Protein AF-A0A194S6G6-F1 (afdb_monomer_lite)

Secondary structure (DSSP, 8-state):
----------S------------------------------TTGGGSSSSSSSS---------------PPPHHHHHHHHHHTSTTHHHHHHHHHHHHHHHHTT--SSTT--THHHHHHHHHHHHHHHHHHHHHH--

Sequence (137 aa):
MFSLSSVVESVFGTLAAEETMPQSRAHDEDRSATSTDTIDNPEDAQANAQELQDKQDDADGAEDEDEEEVPDQGDEIREACGNTKVCKEFKHHFEECGERVAAGNTIIDGETCVEELFHYMHCVEDCAAPKIFAALK

Radius of gyration: 30.6 Å; chains: 1; bounding box: 69×91×47 Å

Foldseek 3Di:
DDDDDDPPDDDPDDDDPPPPDDPDDDPPPPPPDPPPPPPPDPPVVPPPPPPPPPPPDDDDDDPPPVPVPPDQPLVVLLVVQCPDPVLVVLVVLLVVQVVCVVVVVDPDPPDDSVVSVCSNVVSSCVRRVVVSVVPDD

pLDDT: mean 72.51, std 24.34, range [33.88, 98.75]

Organism: Rhodotorula graminis (strain WP1) (NCBI:txid578459)

Structure (mmCIF, N/CA/C/O backbone):
data_AF-A0A194S6G6-F1
#
_entry.id   AF-A0A194S6G6-F1
#
loop_
_atom_site.group_PDB
_atom_site.id
_atom_site.type_symbol
_atom_site.label_atom_id
_atom_site.label_alt_id
_atom_site.label_comp_id
_atom_site.label_asym_id
_atom_site.label_entity_id
_atom_site.label_seq_id
_atom_site.pdbx_PDB_ins_code
_atom_site.Cartn_x
_atom_site.Cartn_y
_atom_site.Cartn_z
_atom_site.occupancy
_atom_site.B_iso_or_equiv
_atom_site.auth_seq_id
_atom_site.auth_comp_id
_atom_site.auth_asym_id
_atom_site.auth_atom_id
_atom_site.pdbx_PDB_model_num
ATOM 1 N N . MET A 1 1 ? -23.456 57.148 5.234 1.00 47.28 1 MET A N 1
ATOM 2 C CA . MET A 1 1 ? -23.761 55.705 5.133 1.00 47.28 1 MET A CA 1
ATOM 3 C C . MET A 1 1 ? -22.644 55.101 4.304 1.00 47.28 1 MET A C 1
ATOM 5 O O . MET A 1 1 ? -22.476 55.502 3.162 1.00 47.28 1 MET A O 1
ATOM 9 N N . PHE A 1 2 ? -21.764 54.347 4.962 1.00 45.41 2 PHE A N 1
ATOM 10 C CA . PHE A 1 2 ? -20.410 54.047 4.496 1.00 45.41 2 PHE A CA 1
ATOM 11 C C . PHE A 1 2 ? -20.393 52.967 3.408 1.00 45.41 2 PHE A C 1
ATOM 13 O O . PHE A 1 2 ? -21.005 51.915 3.558 1.00 45.41 2 PHE A O 1
ATOM 20 N N . SER A 1 3 ? -19.677 53.281 2.328 1.00 51.97 3 SER A N 1
ATOM 21 C CA . SER A 1 3 ? -19.296 52.386 1.237 1.00 51.97 3 SER A CA 1
ATOM 22 C C . SER A 1 3 ? -18.228 51.411 1.737 1.00 51.97 3 SER A C 1
ATOM 24 O O . SER A 1 3 ? -17.205 51.853 2.255 1.00 51.97 3 SER A O 1
ATOM 26 N N . LEU A 1 4 ? -18.467 50.106 1.599 1.00 50.22 4 LEU A N 1
ATOM 27 C CA . LEU A 1 4 ? -17.508 49.043 1.913 1.00 50.22 4 LEU A CA 1
ATOM 28 C C . LEU A 1 4 ? -17.216 48.228 0.644 1.00 50.22 4 LEU A C 1
ATOM 30 O O . LEU A 1 4 ? -17.516 47.042 0.565 1.00 50.22 4 LEU A O 1
ATOM 34 N N . SER A 1 5 ? -16.633 48.886 -0.357 1.00 53.03 5 SER A N 1
ATOM 35 C CA . SER A 1 5 ? -15.737 48.215 -1.304 1.00 53.03 5 SER A CA 1
ATOM 36 C C . SER A 1 5 ? -14.316 48.383 -0.774 1.00 53.03 5 SER A C 1
ATOM 38 O O . SER A 1 5 ? -13.849 49.516 -0.721 1.00 53.03 5 SER A O 1
ATOM 40 N N . SER A 1 6 ? -13.698 47.282 -0.329 1.00 57.41 6 SER A N 1
ATOM 41 C CA . SER A 1 6 ? -12.243 47.012 -0.292 1.00 57.41 6 SER A CA 1
ATOM 42 C C . SER A 1 6 ? -11.897 46.040 0.837 1.00 57.41 6 SER A C 1
ATOM 44 O O . SER A 1 6 ? -11.565 46.453 1.943 1.00 57.41 6 SER A O 1
ATOM 46 N N . VAL A 1 7 ? -11.934 44.738 0.542 1.00 58.81 7 VAL A N 1
ATOM 47 C CA . VAL A 1 7 ? -11.091 43.729 1.212 1.00 58.81 7 VAL A CA 1
ATOM 48 C C . VAL A 1 7 ? -10.560 42.790 0.123 1.00 58.81 7 VAL A C 1
ATOM 50 O O . VAL A 1 7 ? -10.872 41.609 0.063 1.00 58.81 7 VAL A O 1
ATOM 53 N N . VAL A 1 8 ? -9.818 43.365 -0.818 1.00 56.78 8 VAL A N 1
ATOM 54 C CA . VAL A 1 8 ? -8.984 42.645 -1.789 1.00 56.78 8 VAL A CA 1
ATOM 55 C C . VAL A 1 8 ? -7.653 43.370 -1.851 1.00 56.78 8 VAL A C 1
ATOM 57 O O . VAL A 1 8 ? -7.343 4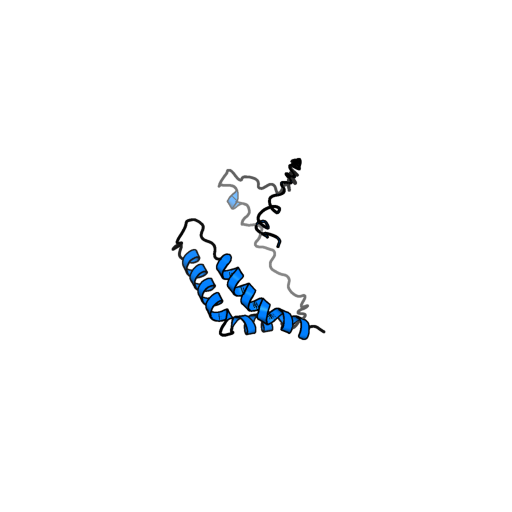3.999 -2.840 1.00 56.78 8 VAL A O 1
ATOM 60 N N . GLU A 1 9 ? -6.895 43.341 -0.757 1.00 54.69 9 GLU A N 1
ATOM 61 C CA . GLU A 1 9 ? -5.440 43.509 -0.803 1.00 54.69 9 GLU A CA 1
ATOM 62 C C . GLU A 1 9 ? -4.856 43.198 0.576 1.00 54.69 9 GLU A C 1
ATOM 64 O O . GLU A 1 9 ? -5.318 43.766 1.561 1.00 54.69 9 GLU A O 1
ATOM 69 N N . SER A 1 10 ? -3.868 42.290 0.625 1.00 55.97 10 SER A N 1
ATOM 70 C CA . SER A 1 10 ? -2.882 42.083 1.715 1.00 55.97 10 SER A CA 1
ATOM 71 C C . SER A 1 10 ? -2.645 40.616 2.131 1.00 55.97 10 SER A C 1
ATOM 73 O O . SER A 1 10 ? -2.613 40.312 3.322 1.00 55.97 10 SER A O 1
ATOM 75 N N . VAL A 1 11 ? -2.397 39.700 1.183 1.00 54.94 11 VAL A N 1
ATOM 76 C CA . VAL A 1 11 ? -1.649 38.451 1.500 1.00 54.94 11 VAL A CA 1
ATOM 77 C C . VAL A 1 11 ? -0.456 38.198 0.561 1.00 54.94 11 VAL A C 1
ATOM 79 O O . VAL A 1 11 ? 0.404 37.383 0.865 1.00 54.94 11 VAL A O 1
ATOM 82 N N . PHE A 1 12 ? -0.285 38.972 -0.516 1.00 54.66 12 PHE A N 1
ATOM 83 C CA . PHE A 1 12 ? 0.931 38.925 -1.345 1.00 54.66 12 PHE A CA 1
ATOM 84 C C . PHE A 1 12 ? 2.030 39.846 -0.795 1.00 54.66 12 PHE A C 1
ATOM 86 O O . PHE A 1 12 ? 2.525 40.742 -1.473 1.00 54.66 12 PHE A O 1
ATOM 93 N N . GLY A 1 13 ? 2.381 39.632 0.475 1.00 42.09 13 GLY A N 1
ATOM 94 C CA . GLY A 1 13 ? 3.568 40.199 1.106 1.00 42.09 13 GLY A CA 1
ATOM 95 C C . GLY A 1 13 ? 4.758 39.270 0.899 1.00 42.09 13 GLY A C 1
ATOM 96 O O . GLY A 1 13 ? 4.903 38.274 1.598 1.00 42.09 13 GLY A O 1
ATOM 97 N N . THR A 1 14 ? 5.591 39.608 -0.080 1.00 49.41 14 THR A N 1
ATOM 98 C CA . THR A 1 14 ? 6.932 39.070 -0.339 1.00 49.41 14 THR A CA 1
ATOM 99 C C . THR A 1 14 ? 7.795 38.983 0.920 1.00 49.41 14 THR A C 1
ATOM 101 O O . THR A 1 14 ? 8.113 40.014 1.513 1.00 49.41 14 THR A O 1
ATOM 104 N N . LEU A 1 15 ? 8.299 37.785 1.226 1.00 45.56 15 LEU A N 1
ATOM 105 C CA . LEU A 1 15 ? 9.608 37.632 1.854 1.00 45.56 15 LEU A CA 1
ATOM 106 C C . LEU A 1 15 ? 10.412 36.601 1.058 1.00 45.56 15 LEU A C 1
ATOM 108 O O . LEU A 1 15 ? 10.184 35.396 1.140 1.00 45.56 15 LEU A O 1
ATOM 112 N N . ALA A 1 16 ? 11.327 37.118 0.244 1.00 53.56 16 ALA A N 1
ATOM 113 C CA . ALA A 1 16 ? 12.449 36.366 -0.275 1.00 53.56 16 ALA A CA 1
ATOM 114 C C . ALA A 1 16 ? 13.355 36.006 0.910 1.00 53.56 16 ALA A C 1
ATOM 116 O O . ALA A 1 16 ? 13.988 36.881 1.497 1.00 53.56 16 ALA A O 1
ATOM 117 N N . ALA A 1 17 ? 13.390 34.726 1.266 1.00 47.81 17 ALA A N 1
ATOM 118 C CA . ALA A 1 17 ? 14.513 34.140 1.978 1.00 47.81 17 ALA A CA 1
ATOM 119 C C . ALA A 1 17 ? 15.398 33.462 0.923 1.00 47.81 17 ALA A C 1
ATOM 121 O O . ALA A 1 17 ? 15.298 32.264 0.675 1.00 47.81 17 ALA A O 1
ATOM 122 N N . GLU A 1 18 ? 16.230 34.260 0.251 1.00 51.22 18 GLU A N 1
ATOM 123 C CA . GLU A 1 18 ? 17.488 33.756 -0.294 1.00 51.22 18 GLU A CA 1
ATOM 124 C C . GLU A 1 18 ? 18.416 33.520 0.902 1.00 51.22 18 GLU A C 1
ATOM 126 O O . GLU A 1 18 ? 19.161 34.402 1.317 1.00 51.22 18 GLU A O 1
ATOM 131 N N . GLU A 1 19 ? 18.342 32.328 1.490 1.00 44.97 19 GLU A N 1
ATOM 132 C CA . GLU A 1 19 ? 19.454 31.784 2.261 1.00 44.97 19 GLU A CA 1
ATOM 133 C C . GLU A 1 19 ? 20.176 30.787 1.361 1.00 44.97 19 GLU A C 1
ATOM 135 O O . GLU A 1 19 ? 19.793 29.629 1.200 1.00 44.97 19 GLU A O 1
ATOM 140 N N . THR A 1 20 ? 21.221 31.282 0.706 1.00 42.19 20 THR A N 1
ATOM 141 C CA . THR A 1 20 ? 22.199 30.467 -0.004 1.00 42.19 20 THR A CA 1
ATOM 142 C C . THR A 1 20 ? 22.884 29.547 1.003 1.00 42.19 20 THR A C 1
ATOM 144 O O . THR A 1 20 ? 23.814 29.956 1.698 1.00 42.19 20 THR A O 1
ATOM 147 N N . MET A 1 21 ? 22.418 28.303 1.097 1.00 49.38 21 MET A N 1
ATOM 148 C CA . MET A 1 21 ? 23.112 27.254 1.835 1.00 49.38 21 MET A CA 1
ATOM 149 C C . MET A 1 21 ? 24.437 26.925 1.127 1.00 49.38 21 MET A C 1
ATOM 151 O O . MET A 1 21 ? 24.419 26.567 -0.055 1.00 49.38 21 MET A O 1
ATOM 155 N N . PRO A 1 22 ? 25.596 27.008 1.802 1.00 48.44 22 PRO A N 1
ATOM 156 C CA . PRO A 1 22 ? 26.832 26.490 1.244 1.00 48.44 22 PRO A CA 1
ATOM 157 C C . PRO A 1 22 ? 26.788 24.956 1.281 1.00 48.44 22 PRO A C 1
ATOM 159 O O . PRO A 1 22 ? 26.912 24.349 2.341 1.00 48.44 22 PRO A O 1
ATOM 162 N N . GLN A 1 23 ? 26.641 24.312 0.119 1.00 47.50 23 GLN A N 1
ATOM 163 C CA . GLN A 1 23 ? 26.990 22.897 -0.029 1.00 47.50 23 GLN A CA 1
ATOM 164 C C . GLN A 1 23 ? 28.512 22.752 0.091 1.00 47.50 23 GLN A C 1
ATOM 166 O O . GLN A 1 23 ? 29.251 22.851 -0.891 1.00 47.50 23 GLN A O 1
ATOM 171 N N . SER A 1 24 ? 28.996 22.514 1.309 1.00 46.28 24 SER A N 1
ATOM 172 C CA . SER A 1 24 ? 30.324 21.953 1.515 1.00 46.28 24 SER A CA 1
ATOM 173 C C . SER A 1 24 ? 30.304 20.494 1.066 1.00 46.28 24 SER A C 1
ATOM 175 O O . SER A 1 24 ? 29.738 19.630 1.734 1.00 46.28 24 SER A O 1
ATOM 177 N N . ARG A 1 25 ? 30.941 20.230 -0.079 1.00 51.38 25 ARG A N 1
ATOM 178 C CA . ARG A 1 25 ? 31.443 18.904 -0.438 1.00 51.38 25 ARG A CA 1
ATOM 179 C C . ARG A 1 25 ? 32.404 18.450 0.659 1.00 51.38 25 ARG A C 1
ATOM 181 O O . ARG A 1 25 ? 33.484 19.019 0.789 1.00 51.38 25 ARG A O 1
ATOM 188 N N . ALA A 1 26 ? 32.033 17.405 1.380 1.00 40.88 26 ALA A N 1
ATOM 189 C CA . ALA A 1 26 ? 32.990 16.448 1.904 1.00 40.88 26 ALA A CA 1
ATOM 190 C C . ALA A 1 26 ? 32.749 15.152 1.125 1.00 40.88 26 ALA A C 1
ATOM 192 O O . ALA A 1 26 ? 31.732 14.487 1.298 1.00 40.88 26 ALA A O 1
ATOM 193 N N . HIS A 1 27 ? 33.643 14.878 0.176 1.00 42.81 27 HIS A N 1
ATOM 194 C CA . HIS A 1 27 ? 33.884 13.517 -0.278 1.00 42.81 27 HIS A CA 1
ATOM 195 C C . HIS A 1 27 ? 34.555 12.809 0.898 1.00 42.81 27 HIS A C 1
ATOM 197 O O . HIS A 1 27 ? 35.743 13.023 1.131 1.00 42.81 27 HIS A O 1
ATOM 203 N N . ASP A 1 28 ? 33.792 12.021 1.645 1.00 35.47 28 ASP A N 1
ATOM 204 C CA . ASP A 1 28 ? 34.372 10.971 2.471 1.00 35.47 28 ASP A CA 1
ATOM 205 C C . ASP A 1 28 ? 34.525 9.750 1.563 1.00 35.47 28 ASP A C 1
ATOM 207 O O . ASP A 1 28 ? 33.587 8.993 1.313 1.00 35.47 28 ASP A O 1
ATOM 211 N N . GLU A 1 29 ? 35.708 9.637 0.959 1.00 50.16 29 GLU A N 1
ATOM 212 C CA . GLU A 1 29 ? 36.170 8.380 0.389 1.00 50.16 29 GLU A CA 1
ATOM 213 C C . GLU A 1 29 ? 36.569 7.462 1.548 1.00 50.16 29 GLU A C 1
ATOM 215 O O . GLU A 1 29 ? 37.751 7.348 1.877 1.00 50.16 29 GLU A O 1
ATOM 220 N N . ASP A 1 30 ? 35.593 6.785 2.159 1.00 33.88 30 ASP A N 1
ATOM 221 C CA . ASP A 1 30 ? 35.891 5.566 2.910 1.00 33.88 30 ASP A CA 1
ATOM 222 C C . ASP A 1 30 ? 36.163 4.451 1.901 1.00 33.88 30 ASP A C 1
ATOM 224 O O . ASP A 1 30 ? 35.307 3.692 1.442 1.00 33.88 30 ASP A O 1
ATOM 228 N N . ARG A 1 31 ? 37.419 4.446 1.470 1.00 49.84 31 ARG A N 1
ATOM 229 C CA . ARG A 1 31 ? 38.055 3.412 0.676 1.00 49.84 31 ARG A CA 1
ATOM 230 C C . ARG A 1 31 ? 38.181 2.165 1.551 1.00 49.84 31 ARG A C 1
ATOM 232 O O . ARG A 1 31 ? 39.260 1.869 2.064 1.00 49.84 31 ARG A O 1
ATOM 239 N N . SER A 1 32 ? 37.086 1.420 1.690 1.00 40.47 32 SER A N 1
ATOM 240 C CA . SER A 1 32 ? 37.119 0.036 2.158 1.00 40.47 32 SER A CA 1
ATOM 241 C C . SER A 1 32 ? 37.871 -0.793 1.118 1.00 40.47 32 SER A C 1
ATOM 243 O O . SER A 1 32 ? 37.351 -1.185 0.072 1.00 40.47 32 SER A O 1
ATOM 245 N N . ALA A 1 33 ? 39.165 -0.967 1.370 1.00 51.47 33 ALA A N 1
ATOM 246 C CA . ALA A 1 33 ? 40.052 -1.805 0.591 1.00 51.47 33 ALA A CA 1
ATOM 247 C C . ALA A 1 33 ? 39.650 -3.277 0.765 1.00 51.47 33 ALA A C 1
ATOM 249 O O . ALA A 1 33 ? 40.218 -3.995 1.581 1.00 51.47 33 ALA A O 1
ATOM 250 N N . THR A 1 34 ? 38.693 -3.737 -0.036 1.00 38.19 34 THR A N 1
ATOM 251 C CA . THR A 1 34 ? 38.662 -5.136 -0.462 1.00 38.19 34 THR A CA 1
ATOM 252 C C . THR A 1 34 ? 39.365 -5.194 -1.809 1.00 38.19 34 THR A C 1
ATOM 254 O O . THR A 1 34 ? 38.849 -4.719 -2.817 1.00 38.19 34 THR A O 1
ATOM 257 N N . SER A 1 35 ? 40.597 -5.703 -1.791 1.00 49.69 35 SER A N 1
ATOM 258 C CA . SER A 1 35 ? 41.383 -6.028 -2.980 1.00 49.69 35 SER A CA 1
ATOM 259 C C . SER A 1 35 ? 40.636 -7.098 -3.770 1.00 49.69 35 SER A C 1
ATOM 261 O O . SER A 1 35 ? 40.770 -8.286 -3.498 1.00 49.69 35 SER A O 1
ATOM 263 N N . THR A 1 36 ? 39.797 -6.697 -4.720 1.00 44.66 36 THR A N 1
ATOM 264 C CA . THR A 1 36 ? 39.463 -7.577 -5.838 1.00 44.66 36 THR A CA 1
ATOM 265 C C . THR A 1 36 ? 40.630 -7.503 -6.803 1.00 44.66 36 THR A C 1
ATOM 267 O O . THR A 1 36 ? 40.683 -6.626 -7.666 1.00 44.66 36 THR A O 1
ATOM 270 N N . ASP A 1 37 ? 41.597 -8.391 -6.589 1.00 55.03 37 ASP A N 1
ATOM 271 C CA . ASP A 1 37 ? 42.609 -8.741 -7.572 1.00 55.03 37 ASP A CA 1
ATOM 272 C C . ASP A 1 37 ? 41.906 -9.106 -8.884 1.00 55.03 37 ASP A C 1
ATOM 274 O O . ASP A 1 37 ? 41.201 -10.111 -8.990 1.00 55.03 37 ASP A O 1
ATOM 278 N N . THR A 1 38 ? 42.068 -8.247 -9.886 1.00 50.84 38 THR A N 1
ATOM 279 C CA . THR A 1 38 ? 41.742 -8.567 -11.271 1.00 50.84 38 THR A CA 1
ATOM 280 C C . THR A 1 38 ? 42.635 -9.730 -11.696 1.00 50.84 38 THR A C 1
ATOM 282 O O . THR A 1 38 ? 43.822 -9.546 -11.966 1.00 50.84 38 THR A O 1
ATOM 285 N N . ILE A 1 39 ? 42.078 -10.941 -11.741 1.00 54.88 39 ILE A N 1
ATOM 286 C CA . ILE A 1 39 ? 42.738 -12.095 -12.357 1.00 54.88 39 ILE A CA 1
ATOM 287 C C . ILE A 1 39 ? 42.612 -11.934 -13.875 1.00 54.88 39 ILE A C 1
ATOM 289 O O . ILE A 1 39 ? 41.614 -12.317 -14.480 1.00 54.88 39 ILE A O 1
ATOM 293 N N . ASP A 1 40 ? 43.632 -11.336 -14.487 1.00 53.28 40 ASP A N 1
ATOM 294 C CA . ASP A 1 40 ? 43.733 -11.106 -15.938 1.00 53.28 40 ASP A CA 1
ATOM 295 C C . ASP A 1 40 ? 44.282 -12.334 -16.705 1.00 53.28 40 ASP A C 1
ATOM 297 O O . ASP A 1 40 ? 44.745 -12.214 -17.837 1.00 53.28 40 ASP A O 1
ATOM 301 N N . ASN A 1 41 ? 44.259 -13.540 -16.113 1.00 62.91 41 ASN A N 1
ATOM 302 C CA . ASN A 1 41 ? 44.759 -14.751 -16.772 1.00 62.91 41 ASN A CA 1
ATOM 303 C C . ASN A 1 41 ? 43.910 -16.008 -16.457 1.00 62.91 41 ASN A C 1
ATOM 305 O O . ASN A 1 41 ? 43.789 -16.390 -15.294 1.00 62.91 41 ASN A O 1
ATOM 309 N N . PRO A 1 42 ? 43.336 -16.694 -17.466 1.00 58.28 42 PRO A N 1
ATOM 310 C CA . PRO A 1 42 ? 42.389 -17.800 -17.273 1.00 58.28 42 PRO A CA 1
ATOM 311 C C . PRO A 1 42 ? 43.014 -19.155 -16.885 1.00 58.28 42 PRO A C 1
ATOM 313 O O . PRO A 1 42 ? 42.287 -20.143 -16.790 1.00 58.28 42 PRO A O 1
ATOM 316 N N . GLU A 1 43 ? 44.326 -19.237 -16.649 1.00 55.38 43 GLU A N 1
ATOM 317 C CA . GLU A 1 43 ? 45.007 -20.500 -16.305 1.00 55.38 43 GLU A CA 1
ATOM 318 C C . GLU A 1 43 ? 45.245 -20.701 -14.792 1.00 55.38 43 GLU A C 1
ATOM 320 O O . GLU A 1 43 ? 45.500 -21.823 -14.364 1.00 55.38 43 GLU A O 1
ATOM 325 N N . ASP A 1 44 ? 45.060 -19.676 -13.951 1.00 51.28 44 ASP A N 1
ATOM 326 C CA . ASP A 1 44 ? 45.213 -19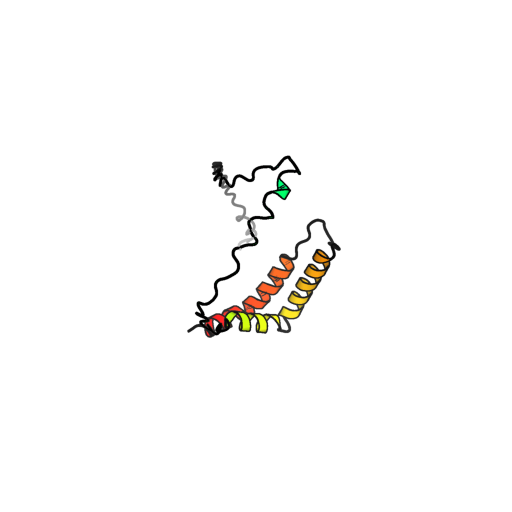.791 -12.484 1.00 51.28 44 ASP A CA 1
ATOM 327 C C . ASP A 1 44 ? 43.941 -20.275 -11.755 1.00 51.28 44 ASP A C 1
ATOM 329 O O . ASP A 1 44 ? 43.969 -20.599 -10.567 1.00 51.28 44 ASP A O 1
ATOM 333 N N . ALA A 1 45 ? 42.816 -20.412 -12.465 1.00 49.81 45 ALA A N 1
ATOM 334 C CA . ALA A 1 45 ? 41.556 -20.907 -11.900 1.00 49.81 45 ALA A CA 1
ATOM 335 C C . ALA A 1 45 ? 41.577 -22.412 -11.555 1.00 49.81 45 ALA A C 1
ATOM 337 O O . ALA A 1 45 ? 40.685 -22.905 -10.865 1.00 49.81 45 ALA A O 1
ATOM 338 N N . GLN A 1 46 ? 42.578 -23.163 -12.026 1.00 53.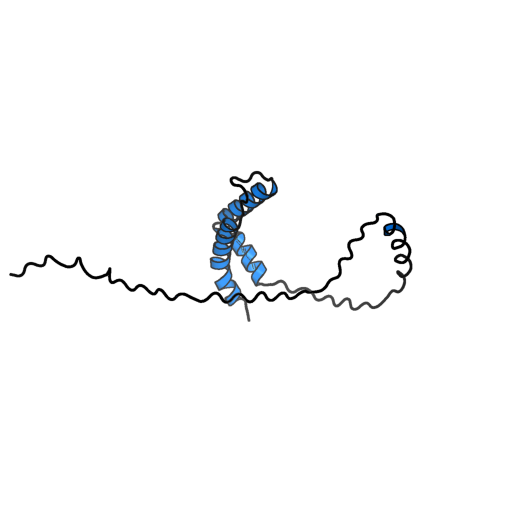38 46 GLN A N 1
ATOM 339 C CA . GLN A 1 46 ? 42.620 -24.622 -11.879 1.00 53.38 46 GLN A CA 1
ATOM 340 C C . GLN A 1 46 ? 43.432 -25.114 -10.672 1.00 53.38 46 GLN A C 1
ATOM 342 O O . GLN A 1 46 ? 43.316 -26.282 -10.312 1.00 53.38 46 GLN A O 1
ATOM 347 N N . ALA A 1 47 ? 44.198 -24.250 -10.000 1.00 45.72 47 ALA A N 1
ATOM 348 C CA . ALA A 1 47 ? 44.997 -24.647 -8.837 1.00 45.72 47 ALA A CA 1
ATOM 349 C C . ALA A 1 47 ? 44.243 -24.543 -7.494 1.00 45.72 47 ALA A C 1
ATOM 351 O O . ALA A 1 47 ? 44.633 -25.192 -6.529 1.00 45.72 47 ALA A O 1
ATOM 352 N N . ASN A 1 48 ? 43.150 -23.773 -7.415 1.00 49.88 48 ASN A N 1
ATOM 353 C CA . ASN A 1 48 ? 42.431 -23.519 -6.154 1.00 49.88 48 ASN A CA 1
ATOM 354 C C . ASN A 1 48 ? 41.201 -24.426 -5.929 1.00 49.88 48 ASN A C 1
ATOM 356 O O . ASN A 1 48 ? 40.583 -24.387 -4.873 1.00 49.88 48 ASN A O 1
ATOM 360 N N . ALA A 1 49 ? 40.839 -25.275 -6.896 1.00 47.97 49 ALA A N 1
ATOM 361 C CA . ALA A 1 49 ? 39.672 -26.155 -6.775 1.00 47.97 49 ALA A CA 1
ATOM 362 C C . ALA A 1 49 ? 39.943 -27.450 -5.981 1.00 47.97 49 ALA A C 1
ATOM 364 O O . ALA A 1 49 ? 39.000 -28.161 -5.642 1.00 47.97 49 ALA A O 1
ATOM 365 N N . GLN A 1 50 ? 41.208 -27.777 -5.693 1.00 50.97 50 GLN A N 1
ATOM 366 C CA . GLN A 1 50 ? 41.587 -29.109 -5.204 1.00 50.97 50 GLN A CA 1
ATOM 367 C C . GLN A 1 50 ? 42.001 -29.169 -3.721 1.00 50.97 50 GLN A C 1
ATOM 369 O O . GLN A 1 50 ? 42.188 -30.264 -3.204 1.00 50.97 50 GLN A O 1
ATOM 374 N N . GLU A 1 51 ? 42.076 -28.039 -3.004 1.00 43.81 51 GLU A N 1
ATOM 375 C CA . GLU A 1 51 ? 42.398 -28.017 -1.559 1.00 43.81 51 GLU A CA 1
ATOM 376 C C . GLU A 1 51 ? 41.179 -27.892 -0.623 1.00 43.81 51 GLU A C 1
ATOM 378 O O . GLU A 1 51 ? 41.320 -28.055 0.586 1.00 43.81 51 GLU A O 1
ATOM 383 N N . LEU A 1 52 ? 39.967 -27.646 -1.134 1.00 42.81 52 LEU A N 1
ATOM 384 C CA . LEU A 1 52 ? 38.784 -27.398 -0.289 1.00 42.81 52 LEU A CA 1
ATOM 385 C C . LEU A 1 52 ? 37.922 -28.638 0.013 1.00 42.81 52 LEU A C 1
ATOM 387 O O . LEU A 1 52 ? 36.914 -28.513 0.703 1.00 42.81 52 LEU A O 1
ATOM 391 N N . GLN A 1 53 ? 38.287 -29.829 -0.473 1.00 45.25 53 GLN A N 1
ATOM 392 C CA . GLN A 1 53 ? 37.428 -31.021 -0.368 1.00 45.25 53 GLN A CA 1
ATOM 393 C C . GLN A 1 53 ? 37.748 -31.958 0.818 1.00 45.25 53 GLN A C 1
ATOM 395 O O . GLN A 1 53 ? 37.025 -32.926 1.022 1.00 45.25 53 GLN A O 1
ATOM 400 N N . ASP A 1 54 ? 38.765 -31.675 1.642 1.00 41.97 54 ASP A N 1
ATOM 401 C CA . ASP A 1 54 ? 39.302 -32.648 2.621 1.00 41.97 54 ASP A CA 1
ATOM 402 C C . ASP A 1 54 ? 39.133 -32.249 4.107 1.00 41.97 54 ASP A C 1
ATOM 404 O O . ASP A 1 54 ? 39.988 -32.524 4.944 1.00 41.97 54 ASP A O 1
ATOM 408 N N . LYS A 1 55 ? 38.049 -31.546 4.473 1.00 43.31 55 LYS A N 1
ATOM 409 C CA . LYS A 1 55 ? 37.781 -31.155 5.882 1.00 43.31 55 LYS A CA 1
ATOM 410 C C . LYS A 1 55 ? 36.333 -31.346 6.347 1.00 43.31 55 LYS A C 1
ATOM 412 O O . LYS A 1 55 ? 35.908 -30.723 7.315 1.00 43.31 55 LYS A O 1
ATOM 417 N N . GLN A 1 56 ? 35.578 -32.212 5.680 1.00 45.31 56 GLN A N 1
ATOM 418 C CA . GLN A 1 56 ? 34.208 -32.546 6.068 1.00 45.31 56 GLN A CA 1
ATOM 419 C C . GLN A 1 56 ? 34.177 -33.879 6.830 1.00 45.31 56 GLN A C 1
ATOM 421 O O . GLN A 1 56 ? 33.705 -34.869 6.291 1.00 45.31 56 GLN A O 1
ATOM 426 N N . ASP A 1 57 ? 34.697 -33.912 8.056 1.00 42.72 57 ASP A N 1
ATOM 427 C CA . ASP A 1 57 ? 34.387 -34.975 9.026 1.00 42.72 57 ASP A CA 1
ATOM 428 C C . ASP A 1 57 ? 34.821 -34.521 10.429 1.00 42.72 57 ASP A C 1
ATOM 430 O O . ASP A 1 57 ? 35.971 -34.689 10.821 1.00 42.72 57 ASP A O 1
ATOM 434 N N . ASP A 1 58 ? 33.925 -33.848 11.150 1.00 40.88 58 ASP A N 1
ATOM 435 C CA . ASP A 1 58 ? 33.768 -34.078 12.587 1.00 40.88 58 ASP A CA 1
ATOM 436 C C . ASP A 1 58 ? 32.403 -33.544 13.026 1.00 40.88 58 ASP A C 1
ATOM 438 O O . ASP A 1 58 ? 32.025 -32.397 12.769 1.00 40.88 58 ASP A O 1
ATOM 442 N N . ALA A 1 59 ? 31.633 -34.456 13.595 1.00 43.91 59 ALA A N 1
ATOM 443 C CA . ALA A 1 59 ? 30.268 -34.274 14.022 1.00 43.91 59 ALA A CA 1
ATOM 444 C C . ALA A 1 59 ? 30.207 -33.758 15.466 1.00 43.91 59 ALA A C 1
ATOM 446 O O . ALA A 1 59 ? 31.150 -33.891 16.237 1.00 43.91 59 ALA A O 1
ATOM 447 N N . ASP A 1 60 ? 28.999 -33.334 15.824 1.00 43.09 60 ASP A N 1
ATOM 448 C CA . ASP A 1 60 ? 28.434 -33.428 17.170 1.00 43.09 60 ASP A CA 1
ATOM 449 C C . ASP A 1 60 ? 28.670 -32.242 18.117 1.00 43.09 60 ASP A C 1
ATOM 451 O O . ASP A 1 60 ? 29.724 -32.025 18.710 1.00 43.09 60 ASP A O 1
ATOM 455 N N . GLY A 1 61 ? 27.589 -31.486 18.269 1.00 38.41 61 GLY A N 1
ATOM 456 C CA . GLY A 1 61 ? 27.426 -30.369 19.185 1.00 38.41 61 GLY A CA 1
ATOM 457 C C . GLY A 1 61 ? 26.005 -29.843 19.058 1.00 38.41 61 GLY A C 1
ATOM 458 O O . GLY A 1 61 ? 25.803 -28.691 18.694 1.00 38.41 61 GLY A O 1
ATOM 459 N N . ALA A 1 62 ? 25.039 -30.747 19.241 1.00 49.41 62 ALA A N 1
ATOM 460 C CA . ALA A 1 62 ? 23.620 -30.449 19.296 1.00 49.41 62 ALA A CA 1
ATOM 461 C C . ALA A 1 62 ? 23.331 -29.472 20.445 1.00 49.41 62 ALA A C 1
ATOM 463 O O . ALA A 1 62 ? 23.239 -29.871 21.601 1.00 49.41 62 ALA A O 1
ATOM 464 N N . GLU A 1 63 ? 23.161 -28.207 20.092 1.00 44.03 63 GLU A N 1
ATOM 465 C CA . GLU A 1 63 ? 22.392 -27.221 20.847 1.00 44.03 63 GLU A CA 1
ATOM 466 C C . GLU A 1 63 ? 21.278 -26.780 19.883 1.00 44.03 63 GLU A C 1
ATOM 468 O O . GLU A 1 63 ? 21.280 -25.682 19.336 1.00 44.03 63 GLU A O 1
ATOM 473 N N . ASP A 1 64 ? 20.393 -27.728 19.562 1.00 45.00 64 ASP A N 1
ATOM 474 C CA . ASP A 1 64 ? 19.092 -27.466 18.941 1.00 45.00 64 ASP A CA 1
ATOM 475 C C . ASP A 1 64 ? 18.193 -26.911 20.054 1.00 45.00 64 ASP A C 1
ATOM 477 O O . ASP A 1 64 ? 17.381 -27.620 20.653 1.00 45.00 64 ASP A O 1
ATOM 481 N N . GLU A 1 65 ? 18.457 -25.660 20.443 1.00 47.25 65 GLU A N 1
ATOM 482 C CA . GLU A 1 65 ? 17.464 -24.854 21.140 1.00 47.25 65 GLU A CA 1
ATOM 483 C C . GLU A 1 65 ? 16.359 -24.584 20.122 1.00 47.25 65 GLU A C 1
ATOM 485 O O . GLU A 1 65 ? 16.446 -23.669 19.305 1.00 47.25 65 GLU A O 1
ATOM 490 N N . ASP A 1 66 ? 15.350 -25.452 20.159 1.00 48.88 66 ASP A N 1
ATOM 491 C CA . ASP A 1 66 ? 14.032 -25.302 19.545 1.00 48.88 66 ASP A CA 1
ATOM 492 C C . ASP A 1 66 ? 13.372 -24.043 20.154 1.00 48.88 66 ASP A C 1
ATOM 494 O O . ASP A 1 66 ? 12.498 -24.097 21.025 1.00 48.88 66 ASP A O 1
ATOM 498 N N . GLU A 1 67 ? 13.902 -22.873 19.792 1.00 57.84 67 GLU A N 1
ATOM 499 C CA . GLU A 1 67 ? 13.302 -21.568 20.014 1.00 57.84 67 GLU A CA 1
ATOM 500 C C . GLU A 1 67 ? 12.068 -21.530 19.111 1.00 57.84 67 GLU A C 1
ATOM 502 O O . GLU A 1 67 ? 12.130 -21.113 17.956 1.00 57.84 67 GLU A O 1
ATOM 507 N N . GLU A 1 68 ? 10.943 -22.043 19.623 1.00 64.50 68 GLU A N 1
ATOM 508 C CA . GLU A 1 68 ? 9.634 -21.866 19.001 1.00 64.50 68 GLU A CA 1
ATOM 509 C C . GLU A 1 68 ? 9.459 -20.367 18.708 1.00 64.50 68 GLU A C 1
ATOM 511 O O . GLU A 1 68 ? 9.253 -19.562 19.623 1.00 64.50 68 GLU A O 1
ATOM 516 N N . GLU A 1 69 ? 9.594 -19.984 17.434 1.00 75.19 69 GLU A N 1
ATOM 517 C CA . GLU A 1 69 ? 9.445 -18.607 16.979 1.00 75.19 69 GLU A CA 1
ATOM 518 C C . GLU A 1 69 ? 8.017 -18.164 17.304 1.00 75.19 69 GLU A C 1
ATOM 520 O O . GLU A 1 69 ? 7.052 -18.534 16.630 1.00 75.19 69 GLU A O 1
ATOM 525 N N . VAL A 1 70 ? 7.861 -17.418 18.401 1.00 74.94 70 VAL A N 1
ATOM 526 C CA . VAL A 1 70 ? 6.571 -16.843 18.772 1.00 74.94 70 VAL A CA 1
ATOM 527 C C . VAL A 1 70 ? 6.191 -15.875 17.650 1.00 74.94 70 VAL A C 1
ATOM 529 O O . VAL A 1 70 ? 6.911 -14.894 17.453 1.00 74.94 70 VAL A O 1
ATOM 532 N N . PRO A 1 71 ? 5.089 -16.114 16.915 1.00 80.31 71 PRO A N 1
ATOM 533 C CA . PRO A 1 71 ? 4.744 -15.292 15.763 1.00 80.31 71 PRO A CA 1
ATOM 534 C C . PRO A 1 71 ? 4.506 -13.840 16.191 1.00 80.31 71 PRO A C 1
ATOM 536 O O . PRO A 1 71 ? 3.860 -13.578 17.215 1.00 80.31 71 PRO A O 1
ATOM 539 N N . ASP A 1 72 ? 5.019 -12.882 15.410 1.00 89.88 72 ASP A N 1
ATOM 540 C CA . ASP A 1 72 ? 4.743 -11.467 15.651 1.00 89.88 72 ASP A CA 1
ATOM 541 C C . ASP A 1 72 ? 3.248 -11.195 15.458 1.00 89.88 72 ASP A C 1
ATOM 543 O O . ASP A 1 72 ? 2.695 -11.295 14.361 1.00 89.88 72 ASP A O 1
ATOM 547 N N . GLN A 1 73 ? 2.585 -10.784 16.539 1.00 93.50 73 GLN A N 1
ATOM 548 C CA . GLN A 1 73 ? 1.184 -10.366 16.495 1.00 93.50 73 GLN A CA 1
ATOM 549 C C . GLN A 1 73 ? 0.979 -9.201 15.515 1.00 93.50 73 GLN A C 1
ATOM 551 O O . GLN A 1 73 ? -0.115 -9.042 14.971 1.00 93.50 73 GLN A O 1
ATOM 556 N N . GLY A 1 74 ? 2.008 -8.374 15.289 1.00 95.75 74 GLY A N 1
ATOM 557 C CA . GLY A 1 74 ? 1.979 -7.310 14.293 1.00 95.75 74 GLY A CA 1
ATOM 558 C C . GLY A 1 74 ? 1.749 -7.832 12.877 1.00 95.75 74 GLY A C 1
ATOM 559 O O . GLY A 1 74 ? 0.879 -7.315 12.171 1.00 95.75 74 GLY A O 1
ATOM 560 N N . ASP A 1 75 ? 2.470 -8.874 12.484 1.00 95.75 75 ASP A N 1
ATOM 561 C CA . ASP A 1 75 ? 2.382 -9.472 11.152 1.00 95.75 75 ASP A CA 1
ATOM 562 C C . ASP A 1 75 ? 1.033 -10.155 10.900 1.00 95.75 75 ASP A C 1
ATOM 564 O O . ASP A 1 75 ? 0.401 -9.888 9.873 1.00 95.75 75 ASP A O 1
ATOM 568 N N . GLU A 1 76 ? 0.508 -10.914 11.867 1.00 95.94 76 GLU A N 1
ATOM 569 C CA . GLU A 1 76 ? -0.841 -11.498 11.769 1.00 95.94 76 GLU A CA 1
ATOM 570 C C . GLU A 1 76 ? -1.920 -10.413 11.584 1.00 95.94 76 GLU A C 1
ATOM 572 O O . GLU A 1 76 ? -2.852 -10.544 10.779 1.00 95.94 76 GLU A O 1
ATOM 577 N N . ILE A 1 77 ? -1.794 -9.297 12.313 1.00 97.69 77 ILE A N 1
ATOM 578 C CA . ILE A 1 77 ? -2.724 -8.169 12.214 1.00 97.69 77 ILE A CA 1
ATOM 579 C C . ILE A 1 77 ? -2.612 -7.484 10.846 1.00 97.69 77 ILE A C 1
ATOM 581 O O . ILE A 1 77 ? -3.646 -7.155 10.249 1.00 97.69 77 ILE A O 1
ATOM 585 N N . ARG A 1 78 ? -1.393 -7.265 10.335 1.00 97.88 78 ARG A N 1
ATOM 586 C CA . ARG A 1 78 ? -1.169 -6.670 9.008 1.00 97.88 78 ARG A CA 1
ATOM 587 C C . ARG A 1 78 ? -1.720 -7.553 7.900 1.00 97.88 78 ARG A C 1
ATOM 589 O O . ARG A 1 78 ? -2.409 -7.039 7.019 1.00 97.88 78 ARG A O 1
ATOM 596 N N . GLU A 1 79 ? -1.516 -8.865 7.971 1.00 96.75 79 GLU A N 1
ATOM 597 C CA . GLU A 1 79 ? -2.072 -9.812 7.003 1.00 96.75 79 GLU A CA 1
ATOM 598 C C . GLU A 1 79 ? -3.609 -9.780 7.012 1.00 96.75 79 GLU A C 1
ATOM 600 O O . GLU A 1 79 ? -4.257 -9.654 5.964 1.00 96.75 79 GLU A O 1
ATOM 605 N N . ALA A 1 80 ? -4.220 -9.815 8.199 1.00 97.19 80 ALA A N 1
ATOM 606 C CA . ALA A 1 80 ? -5.668 -9.711 8.335 1.00 97.19 80 ALA A CA 1
ATOM 607 C C . ALA A 1 80 ? -6.209 -8.382 7.768 1.00 97.19 80 ALA A C 1
ATOM 609 O O . ALA A 1 80 ? -7.253 -8.368 7.106 1.00 97.19 80 ALA A O 1
ATOM 610 N N . CYS A 1 81 ? -5.499 -7.270 7.987 1.00 98.44 81 CYS A N 1
ATOM 611 C CA . CYS A 1 81 ? -5.840 -5.956 7.439 1.00 98.44 81 CYS A CA 1
ATOM 612 C C . CYS A 1 81 ? -5.672 -5.882 5.909 1.00 98.44 81 CYS A C 1
ATOM 614 O O . CYS A 1 81 ? -6.556 -5.353 5.226 1.00 98.44 81 CYS A O 1
ATOM 616 N N . GLY A 1 82 ? -4.626 -6.495 5.349 1.00 97.88 82 GLY A N 1
ATOM 617 C CA . GLY A 1 82 ? -4.410 -6.609 3.901 1.00 97.88 82 GLY A CA 1
ATOM 618 C C . GLY A 1 82 ? -5.482 -7.431 3.183 1.00 97.88 82 GLY A C 1
ATOM 619 O O . GLY A 1 82 ? -5.812 -7.166 2.029 1.00 97.88 82 GLY A O 1
ATOM 620 N N . ASN A 1 83 ? -6.111 -8.374 3.888 1.00 96.94 83 ASN A N 1
ATOM 621 C CA . ASN A 1 83 ? -7.181 -9.221 3.358 1.00 96.94 83 ASN A CA 1
ATOM 622 C C . ASN A 1 83 ? -8.593 -8.608 3.449 1.00 96.94 83 ASN A C 1
ATOM 624 O O . ASN A 1 83 ? -9.580 -9.238 3.026 1.00 96.94 83 ASN A O 1
ATOM 628 N N . THR A 1 84 ? -8.721 -7.387 3.974 1.00 97.62 84 THR A N 1
ATOM 629 C CA . THR A 1 84 ? -9.996 -6.659 4.009 1.00 97.62 84 THR A CA 1
ATOM 630 C C . THR A 1 84 ? -10.482 -6.305 2.603 1.00 97.62 84 THR A C 1
ATOM 632 O O . THR A 1 84 ? -9.713 -6.222 1.651 1.00 97.62 84 THR A O 1
ATOM 635 N N . LYS A 1 85 ? -11.792 -6.073 2.450 1.00 96.31 85 LYS A N 1
ATOM 636 C CA . LYS A 1 85 ? -12.368 -5.695 1.147 1.00 96.31 85 LYS A CA 1
ATOM 637 C C . LYS A 1 85 ? -11.792 -4.388 0.597 1.00 96.31 85 LYS A C 1
ATOM 639 O O . LYS A 1 85 ? -11.701 -4.261 -0.612 1.00 96.31 85 LYS A O 1
ATOM 644 N N . VAL A 1 86 ? -11.432 -3.453 1.480 1.00 94.19 86 VAL A N 1
ATOM 645 C CA . VAL A 1 86 ? -10.887 -2.143 1.098 1.00 94.19 86 VAL A CA 1
ATOM 646 C C . VAL A 1 86 ? -9.444 -2.292 0.613 1.00 94.19 86 VAL A C 1
ATOM 648 O O . VAL A 1 86 ? -9.124 -1.833 -0.475 1.00 94.19 86 VAL A O 1
ATOM 651 N N . CYS A 1 87 ? -8.588 -3.002 1.358 1.00 98.06 87 CYS A N 1
ATOM 652 C CA . CYS A 1 87 ? -7.172 -3.115 0.987 1.00 98.06 87 CYS A CA 1
ATOM 653 C C . CYS A 1 87 ? -6.902 -4.113 -0.147 1.00 98.06 87 CYS A C 1
ATOM 655 O O . CYS A 1 87 ? -5.868 -4.019 -0.803 1.00 98.06 87 CYS A O 1
ATOM 657 N N . LYS A 1 88 ? -7.841 -5.025 -0.435 1.00 97.12 88 LYS A N 1
ATOM 658 C CA . LYS A 1 88 ? -7.730 -5.982 -1.547 1.00 97.12 88 LYS A CA 1
ATOM 659 C C . LYS A 1 88 ? -7.634 -5.334 -2.926 1.00 97.12 88 LYS A C 1
ATOM 661 O O . LYS A 1 88 ? -6.950 -5.880 -3.781 1.00 97.12 88 LYS A O 1
ATOM 666 N N . GLU A 1 89 ? -8.302 -4.205 -3.149 1.00 97.44 89 GLU A N 1
ATOM 667 C CA . GLU A 1 89 ? -8.223 -3.492 -4.431 1.00 97.44 89 GLU A CA 1
ATOM 668 C C . GLU A 1 89 ? -6.827 -2.891 -4.637 1.00 97.44 89 GLU A C 1
ATOM 670 O O . GLU A 1 89 ? -6.197 -3.112 -5.667 1.00 97.44 89 GLU A O 1
ATOM 675 N N . PHE A 1 90 ? -6.279 -2.239 -3.608 1.00 98.44 90 PHE A N 1
ATOM 676 C CA . PHE A 1 90 ? -4.907 -1.729 -3.646 1.00 98.44 90 PHE A CA 1
ATOM 677 C C . PHE A 1 90 ? -3.872 -2.849 -3.778 1.00 98.44 90 PHE A C 1
ATOM 679 O O . PHE A 1 90 ? -2.914 -2.711 -4.534 1.00 98.44 90 PHE A O 1
ATOM 686 N N . LYS A 1 91 ? -4.094 -3.985 -3.104 1.00 98.38 91 LYS A N 1
ATOM 687 C CA . LYS A 1 91 ? -3.259 -5.181 -3.257 1.00 98.38 91 LYS A CA 1
ATOM 688 C C . LYS A 1 91 ? -3.272 -5.698 -4.696 1.00 98.38 91 LYS A C 1
ATOM 690 O O . LYS A 1 91 ? -2.209 -5.960 -5.241 1.00 98.38 91 LYS A O 1
ATOM 695 N N . HIS A 1 92 ? -4.449 -5.791 -5.315 1.00 98.31 92 HIS A N 1
ATOM 696 C CA . HIS A 1 92 ? -4.579 -6.212 -6.709 1.00 98.31 92 HIS A CA 1
ATOM 697 C C . HIS A 1 92 ? -3.787 -5.298 -7.651 1.00 98.31 92 HIS A C 1
ATOM 699 O O . HIS A 1 92 ? -3.055 -5.794 -8.496 1.00 98.31 92 HIS A O 1
ATOM 705 N N . HIS A 1 93 ? -3.879 -3.973 -7.495 1.00 98.00 93 HIS A N 1
ATOM 706 C CA . HIS A 1 93 ? -3.100 -3.045 -8.324 1.00 98.00 93 HIS A CA 1
ATOM 707 C C . HIS A 1 93 ? -1.590 -3.169 -8.105 1.00 98.00 93 HIS A C 1
ATOM 709 O O . HIS A 1 93 ? -0.824 -3.103 -9.065 1.00 98.00 93 HIS A O 1
ATOM 715 N N . PHE A 1 94 ? -1.158 -3.392 -6.863 1.00 98.62 94 PHE A N 1
ATOM 716 C CA . PHE A 1 94 ? 0.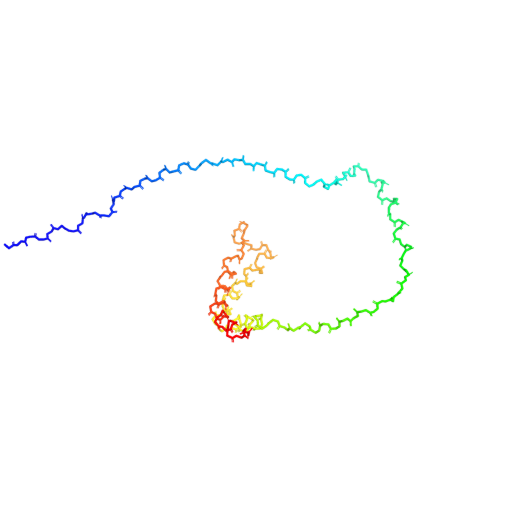247 -3.648 -6.558 1.00 98.62 94 PHE A CA 1
ATOM 717 C C . PHE A 1 94 ? 0.753 -4.940 -7.216 1.00 98.62 94 PHE A C 1
ATOM 719 O O . PHE A 1 94 ? 1.809 -4.932 -7.847 1.00 98.62 94 PHE A O 1
ATOM 726 N N . GLU A 1 95 ? -0.017 -6.025 -7.129 1.00 98.44 95 GLU A N 1
ATOM 727 C CA . GLU A 1 95 ? 0.304 -7.306 -7.769 1.00 98.44 95 GLU A CA 1
ATOM 728 C C . GLU A 1 95 ? 0.319 -7.179 -9.300 1.00 98.44 95 GLU A C 1
ATOM 730 O O . GLU A 1 95 ? 1.279 -7.600 -9.941 1.00 98.44 95 GLU A O 1
ATOM 735 N N . GLU A 1 96 ? -0.672 -6.503 -9.885 1.00 98.25 96 GLU A N 1
ATOM 736 C CA . GLU A 1 96 ? -0.751 -6.223 -11.323 1.00 98.25 96 GLU A CA 1
ATOM 737 C C . GLU A 1 96 ? 0.447 -5.394 -11.822 1.00 98.25 96 GLU A C 1
ATOM 739 O O . GLU A 1 96 ? 1.003 -5.674 -12.889 1.00 98.25 96 GLU A O 1
ATOM 744 N N . CYS A 1 97 ? 0.879 -4.384 -11.058 1.00 98.56 97 CYS A N 1
ATOM 745 C CA . CYS A 1 97 ? 2.108 -3.653 -11.360 1.00 98.56 97 CYS A CA 1
ATOM 746 C C . CYS A 1 97 ? 3.330 -4.579 -11.302 1.00 98.56 97 CYS A C 1
ATOM 748 O O . CYS A 1 97 ? 4.145 -4.582 -12.227 1.00 98.56 97 CYS A O 1
ATOM 750 N N . GLY A 1 98 ? 3.445 -5.393 -10.248 1.00 98.19 98 GLY A N 1
ATOM 751 C CA . GLY A 1 98 ? 4.555 -6.326 -10.067 1.00 98.19 98 GLY A CA 1
ATOM 752 C C . GLY A 1 98 ? 4.674 -7.322 -11.221 1.00 98.19 98 GLY A C 1
ATOM 753 O O . GLY A 1 98 ? 5.765 -7.519 -11.754 1.00 98.19 98 GLY A O 1
ATOM 754 N N . GLU A 1 99 ? 3.551 -7.887 -11.666 1.00 98.25 99 GLU A N 1
ATOM 755 C CA . GLU A 1 99 ? 3.491 -8.776 -12.829 1.00 98.25 99 GLU A CA 1
ATOM 756 C C . GLU A 1 99 ? 3.934 -8.067 -14.114 1.00 98.25 99 GLU A C 1
ATOM 758 O O . GLU A 1 99 ? 4.709 -8.621 -14.898 1.00 98.25 99 GLU A O 1
ATOM 763 N N . ARG A 1 100 ? 3.493 -6.822 -14.326 1.00 97.56 100 ARG A N 1
ATOM 764 C CA . ARG A 1 100 ? 3.862 -6.026 -15.503 1.00 97.56 100 ARG A CA 1
ATOM 765 C C . ARG A 1 100 ? 5.354 -5.695 -15.535 1.00 97.56 100 ARG A C 1
ATOM 767 O O . ARG A 1 100 ? 5.987 -5.877 -16.578 1.00 97.56 100 ARG A O 1
ATOM 774 N N . VAL A 1 101 ? 5.912 -5.259 -14.405 1.00 97.81 101 VAL A N 1
ATOM 775 C CA . VAL A 1 101 ? 7.346 -4.966 -14.254 1.00 97.81 101 VAL A CA 1
ATOM 776 C C . VAL A 1 101 ? 8.175 -6.237 -14.432 1.00 97.81 101 VAL A C 1
ATOM 778 O O . VAL A 1 101 ? 9.135 -6.233 -15.201 1.00 97.81 101 VAL A O 1
ATOM 781 N N . ALA A 1 102 ? 7.780 -7.349 -13.806 1.00 97.44 102 ALA A N 1
ATOM 782 C CA . ALA A 1 102 ? 8.473 -8.631 -13.937 1.00 97.44 102 ALA A CA 1
ATOM 783 C C . ALA A 1 102 ? 8.438 -9.183 -15.373 1.00 97.44 102 ALA A C 1
ATOM 785 O O . ALA A 1 102 ? 9.401 -9.802 -15.824 1.00 97.44 102 ALA A O 1
ATOM 786 N N . ALA A 1 103 ? 7.352 -8.936 -16.109 1.00 97.50 103 ALA A N 1
ATOM 787 C CA . ALA A 1 103 ? 7.223 -9.325 -17.509 1.00 97.50 103 ALA A CA 1
ATOM 788 C C . ALA A 1 103 ? 7.964 -8.391 -18.484 1.00 97.50 103 ALA A C 1
ATOM 790 O O . ALA A 1 103 ? 8.019 -8.689 -19.677 1.00 97.50 103 ALA A O 1
ATOM 791 N N . GLY A 1 104 ? 8.502 -7.258 -18.016 1.00 96.00 104 GLY A N 1
ATOM 792 C CA . GLY A 1 104 ? 9.082 -6.228 -18.882 1.00 96.00 104 GLY A CA 1
ATOM 793 C C . GLY A 1 104 ? 8.050 -5.523 -19.772 1.00 96.00 104 GLY A C 1
ATOM 794 O O . GLY A 1 104 ? 8.418 -4.890 -20.756 1.00 96.00 104 GLY A O 1
ATOM 795 N N . ASN A 1 105 ? 6.760 -5.622 -19.436 1.00 96.62 105 ASN A N 1
ATOM 796 C CA . ASN A 1 105 ? 5.652 -5.000 -20.166 1.00 96.62 105 ASN A CA 1
ATOM 797 C C . ASN A 1 105 ? 5.366 -3.581 -19.647 1.00 96.62 105 ASN A C 1
ATOM 799 O O . ASN A 1 105 ? 4.207 -3.167 -19.574 1.00 96.62 105 ASN A O 1
ATOM 803 N N . THR A 1 106 ? 6.405 -2.865 -19.217 1.00 95.62 106 THR A N 1
ATOM 804 C CA . THR A 1 106 ? 6.252 -1.582 -18.534 1.00 95.62 106 THR A CA 1
ATOM 805 C C . THR A 1 106 ? 5.652 -0.522 -19.455 1.00 95.62 106 THR A C 1
ATOM 807 O O . THR A 1 106 ? 5.898 -0.498 -20.662 1.00 95.62 106 THR A O 1
ATOM 810 N N . ILE A 1 107 ? 4.834 0.365 -18.890 1.00 92.31 107 ILE A N 1
ATOM 811 C CA . ILE A 1 107 ? 4.154 1.437 -19.639 1.00 92.31 107 ILE A CA 1
ATOM 812 C C . ILE A 1 107 ? 5.149 2.545 -20.004 1.00 92.31 107 ILE A C 1
ATOM 814 O O . ILE A 1 107 ? 5.034 3.190 -21.048 1.00 92.31 107 ILE A O 1
ATOM 818 N N . ILE A 1 108 ? 6.128 2.756 -19.129 1.00 94.00 108 ILE A N 1
ATOM 819 C CA . ILE A 1 108 ? 7.221 3.710 -19.282 1.00 94.00 108 ILE A CA 1
ATOM 820 C C . ILE A 1 108 ? 8.551 3.020 -18.974 1.00 94.00 108 ILE A C 1
ATOM 822 O O . ILE A 1 108 ? 8.596 2.031 -18.236 1.00 94.00 108 ILE A O 1
ATOM 826 N N . ASP A 1 109 ? 9.642 3.550 -19.521 1.00 94.62 109 ASP A N 1
ATOM 827 C CA . ASP A 1 109 ? 10.983 3.081 -19.178 1.00 94.62 109 ASP A CA 1
ATOM 828 C C . ASP A 1 109 ? 11.271 3.374 -17.699 1.00 94.62 109 ASP A C 1
ATOM 830 O O . ASP A 1 109 ? 11.180 4.519 -17.252 1.00 94.62 109 ASP A O 1
ATOM 834 N N . GLY A 1 110 ? 11.625 2.336 -16.938 1.00 94.94 110 GLY A N 1
ATOM 835 C CA . GLY A 1 110 ? 11.914 2.462 -15.507 1.00 94.94 110 GLY A CA 1
ATOM 836 C C . GLY A 1 110 ? 10.678 2.560 -14.608 1.00 94.94 110 GLY A C 1
ATOM 837 O O . GLY A 1 110 ? 10.775 3.134 -13.527 1.00 94.94 110 GLY A O 1
ATOM 838 N N . GLU A 1 111 ? 9.528 2.025 -15.034 1.00 97.44 111 GLU A N 1
ATOM 839 C CA . GLU A 1 111 ? 8.351 1.871 -14.168 1.00 97.44 111 GLU A CA 1
ATOM 840 C C . GLU A 1 111 ? 8.700 1.137 -12.859 1.00 97.44 111 GLU A C 1
ATOM 842 O O . GLU A 1 111 ? 9.389 0.115 -12.861 1.00 97.44 111 GLU A O 1
ATOM 847 N N . THR A 1 112 ? 8.194 1.654 -11.737 1.00 97.69 112 THR A N 1
ATOM 848 C CA . THR A 1 112 ? 8.345 1.059 -10.402 1.00 97.69 112 THR A CA 1
ATOM 849 C C . THR A 1 112 ? 6.990 0.977 -9.715 1.00 97.69 112 THR A C 1
ATOM 851 O O . THR A 1 112 ? 6.210 1.915 -9.842 1.00 97.69 112 THR A O 1
ATOM 854 N N . CYS A 1 113 ? 6.763 -0.049 -8.896 1.00 98.44 113 CYS A N 1
ATOM 855 C CA . CYS A 1 113 ? 5.490 -0.257 -8.189 1.00 98.44 113 CYS A CA 1
ATOM 856 C C . CYS A 1 113 ? 5.413 0.418 -6.813 1.00 98.44 113 CYS A C 1
ATOM 858 O O . CYS A 1 113 ? 4.728 -0.058 -5.906 1.00 98.44 113 CYS A O 1
ATOM 860 N N . VAL A 1 114 ? 6.198 1.479 -6.605 1.00 98.38 114 VAL A N 1
ATOM 861 C CA . VAL A 1 114 ? 6.281 2.150 -5.303 1.00 98.38 114 VAL A CA 1
ATOM 862 C C . VAL A 1 114 ? 4.977 2.878 -4.998 1.00 98.38 114 VAL A C 1
ATOM 864 O O . VAL A 1 114 ? 4.514 2.831 -3.868 1.00 98.38 114 VAL A O 1
ATOM 867 N N . GLU A 1 115 ? 4.336 3.505 -5.980 1.00 97.94 115 GLU A N 1
ATOM 868 C CA . GLU A 1 115 ? 3.060 4.188 -5.751 1.00 97.94 115 GLU A CA 1
ATOM 869 C C . GLU A 1 115 ? 1.971 3.210 -5.279 1.00 97.94 115 GLU A C 1
ATOM 871 O O . GLU A 1 115 ? 1.315 3.442 -4.261 1.00 97.94 115 GLU A O 1
ATOM 876 N N . GLU A 1 116 ? 1.823 2.074 -5.959 1.00 98.56 116 GLU A N 1
ATOM 877 C CA . GLU A 1 116 ? 0.863 1.031 -5.604 1.00 98.56 116 GLU A CA 1
ATOM 878 C C . GLU A 1 116 ? 1.189 0.394 -4.251 1.00 98.56 116 GLU A C 1
ATOM 880 O O . GLU A 1 116 ? 0.280 0.133 -3.457 1.00 98.56 116 GLU A O 1
ATOM 885 N N . LEU A 1 117 ? 2.479 0.214 -3.941 1.00 98.56 117 LEU A N 1
ATOM 886 C CA . LEU A 1 117 ? 2.919 -0.227 -2.620 1.00 98.56 117 LEU A CA 1
ATOM 887 C C . LEU A 1 117 ? 2.487 0.765 -1.536 1.00 98.56 117 LEU A C 1
ATOM 889 O O . LEU A 1 117 ? 1.973 0.346 -0.501 1.00 98.56 117 LEU A O 1
ATOM 893 N N . PHE A 1 118 ? 2.664 2.069 -1.757 1.00 98.62 118 PHE A N 1
ATOM 894 C CA . PHE A 1 118 ? 2.265 3.094 -0.793 1.00 98.62 118 PHE A CA 1
ATOM 895 C C . PHE A 1 118 ? 0.748 3.118 -0.590 1.00 98.62 118 PHE A C 1
ATOM 897 O O . PHE A 1 118 ? 0.304 3.215 0.552 1.00 98.62 118 PHE A O 1
ATOM 904 N N . HIS A 1 119 ? -0.054 2.964 -1.647 1.00 98.56 119 HIS A N 1
ATOM 905 C CA . HIS A 1 119 ? -1.509 2.850 -1.509 1.00 98.56 119 HIS A CA 1
ATOM 906 C C . HIS A 1 119 ? -1.924 1.614 -0.700 1.00 98.56 119 HIS A C 1
ATOM 908 O O . HIS A 1 119 ? -2.761 1.713 0.202 1.00 98.56 119 HIS A O 1
ATOM 914 N N . TYR A 1 120 ? -1.317 0.457 -0.977 1.00 98.69 120 TYR A N 1
ATOM 915 C CA . TYR A 1 120 ? -1.586 -0.767 -0.227 1.00 98.69 120 TYR A CA 1
ATOM 916 C C . TYR A 1 120 ? -1.171 -0.636 1.245 1.00 98.69 120 TYR A C 1
ATOM 918 O O . TYR A 1 120 ? -1.988 -0.868 2.137 1.00 98.69 120 TYR A O 1
ATOM 926 N N . MET A 1 121 ? 0.061 -0.196 1.507 1.00 98.56 121 MET A N 1
ATOM 927 C CA . MET A 1 121 ? 0.594 -0.028 2.861 1.00 98.56 121 MET A CA 1
ATOM 928 C C . MET A 1 121 ? -0.185 1.011 3.661 1.00 98.56 121 MET A C 1
ATOM 930 O O . MET A 1 121 ? -0.478 0.774 4.828 1.00 98.56 121 MET A O 1
ATOM 934 N N . HIS A 1 122 ? -0.579 2.127 3.045 1.00 98.69 122 HIS A N 1
ATOM 935 C CA . HIS A 1 122 ? -1.402 3.133 3.711 1.00 98.69 122 HIS A CA 1
ATOM 936 C C . HIS A 1 122 ? -2.736 2.539 4.178 1.00 98.69 122 HIS A C 1
ATOM 938 O O . HIS A 1 122 ? -3.107 2.702 5.338 1.00 98.69 122 HIS A O 1
ATOM 944 N N . CYS A 1 123 ? -3.405 1.760 3.319 1.00 98.75 123 CYS A N 1
ATOM 945 C CA . CYS A 1 123 ? -4.640 1.071 3.691 1.00 98.75 123 CYS A CA 1
ATOM 946 C C . CYS A 1 123 ? -4.433 0.057 4.828 1.00 98.75 123 CYS A C 1
ATOM 948 O O . CYS A 1 123 ? -5.237 -0.011 5.763 1.00 98.75 123 CYS A O 1
ATOM 950 N N . VAL A 1 124 ? -3.367 -0.748 4.752 1.00 98.69 124 VAL A N 1
ATOM 951 C CA . VAL A 1 124 ? -3.056 -1.759 5.772 1.00 98.69 124 VAL A CA 1
ATOM 952 C C . VAL A 1 124 ? -2.767 -1.101 7.115 1.00 98.69 124 VAL A C 1
ATOM 954 O O . VAL A 1 124 ? -3.344 -1.519 8.117 1.00 98.69 124 VAL A O 1
ATOM 957 N N . GLU A 1 125 ? -1.934 -0.064 7.150 1.00 98.50 125 GLU A N 1
ATOM 958 C CA . GLU A 1 125 ? -1.509 0.592 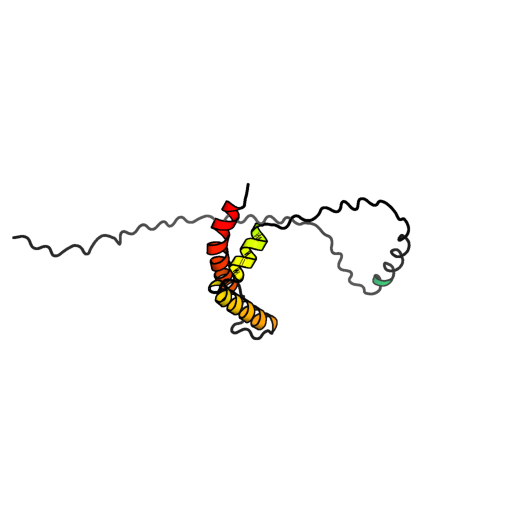8.389 1.00 98.50 125 GLU A CA 1
ATOM 959 C C . GLU A 1 125 ? -2.634 1.395 9.051 1.00 98.50 125 GLU A C 1
ATOM 961 O O . GLU A 1 125 ? -2.773 1.329 10.274 1.00 98.50 125 GLU A O 1
ATOM 966 N N . ASP A 1 126 ? -3.523 2.036 8.282 1.00 98.44 126 ASP A N 1
ATOM 967 C CA . ASP A 1 126 ? -4.731 2.677 8.828 1.00 98.44 126 ASP A CA 1
ATOM 968 C C . ASP A 1 126 ? -5.612 1.675 9.605 1.00 98.44 126 ASP A C 1
ATOM 970 O O . ASP A 1 126 ? -6.268 2.020 10.594 1.00 98.44 126 ASP A O 1
ATOM 974 N N . CYS A 1 127 ? -5.610 0.407 9.182 1.00 98.56 127 CYS A N 1
ATOM 975 C CA . CYS A 1 127 ? -6.301 -0.690 9.854 1.00 98.56 127 CYS A CA 1
ATOM 976 C C . CYS A 1 127 ? -5.477 -1.327 10.987 1.00 98.56 127 CYS A C 1
ATOM 978 O O . CYS A 1 127 ? -6.043 -1.698 12.024 1.00 98.56 127 CYS A O 1
ATOM 980 N N . ALA A 1 128 ? -4.175 -1.518 10.7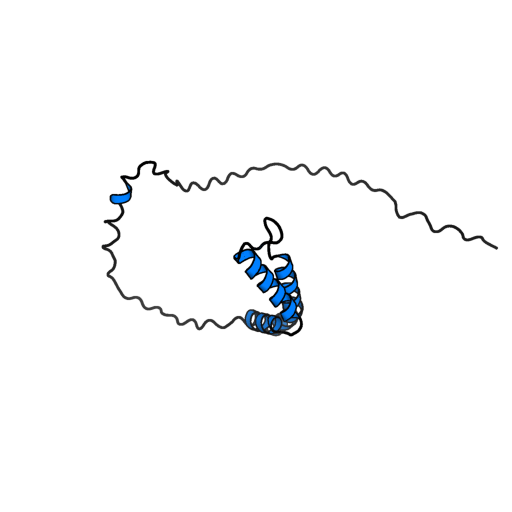73 1.00 98.38 128 ALA A N 1
ATOM 981 C CA . ALA A 1 128 ? -3.307 -2.324 11.621 1.00 98.38 128 ALA A CA 1
ATOM 982 C C . ALA A 1 128 ? -2.795 -1.539 12.827 1.00 98.38 128 ALA A C 1
ATOM 984 O O . ALA A 1 128 ? -2.888 -2.041 13.947 1.00 98.38 128 ALA A O 1
ATOM 985 N N . ALA A 1 129 ? -2.349 -0.294 12.640 1.00 98.25 129 ALA A N 1
ATOM 986 C CA . ALA A 1 129 ? -1.740 0.517 13.691 1.00 98.25 129 ALA A CA 1
ATOM 987 C C . ALA A 1 129 ? -2.544 0.533 15.010 1.00 98.25 129 ALA A C 1
ATOM 989 O O . ALA A 1 129 ? -1.987 0.142 16.041 1.00 98.25 129 ALA A O 1
ATOM 990 N N . PRO A 1 130 ? -3.854 0.872 15.040 1.00 97.94 130 PRO A N 1
ATOM 991 C CA . PRO A 1 130 ? -4.606 0.893 16.299 1.00 97.94 130 PRO A CA 1
ATOM 992 C C . PRO A 1 130 ? -4.765 -0.491 16.950 1.00 97.94 130 PRO A C 1
ATOM 994 O O . PRO A 1 130 ? -4.962 -0.574 18.161 1.00 97.94 130 PRO A O 1
ATOM 997 N N . LYS A 1 131 ? -4.697 -1.579 16.174 1.00 97.88 131 LYS A N 1
ATOM 998 C CA . LYS A 1 131 ? -4.831 -2.955 16.673 1.00 97.88 131 LYS A CA 1
ATOM 999 C C . LYS A 1 131 ? -3.515 -3.487 17.220 1.00 97.88 131 LYS A C 1
ATOM 1001 O O . LYS A 1 131 ? -3.520 -4.105 18.278 1.00 97.88 131 LYS A O 1
ATOM 1006 N N . ILE A 1 132 ? -2.409 -3.207 16.532 1.00 97.62 132 ILE A N 1
ATOM 1007 C CA . ILE A 1 132 ? -1.067 -3.592 16.971 1.00 97.62 132 ILE A CA 1
ATOM 1008 C C . ILE A 1 132 ? -0.788 -2.955 18.331 1.00 97.62 132 ILE A C 1
ATOM 1010 O O . ILE A 1 132 ? -0.517 -3.669 19.289 1.00 97.62 132 ILE A O 1
ATOM 1014 N N . PHE A 1 133 ? -0.975 -1.637 18.472 1.00 96.44 133 PHE A N 1
ATOM 1015 C CA . PHE A 1 133 ? -0.752 -0.959 19.757 1.00 96.44 133 PHE A CA 1
ATOM 1016 C C . PHE A 1 133 ? -1.676 -1.440 20.885 1.00 96.44 133 PHE A C 1
ATOM 1018 O O . PHE A 1 133 ? -1.311 -1.321 22.050 1.00 96.44 133 PHE A O 1
ATOM 1025 N N . ALA A 1 134 ? -2.849 -1.994 20.565 1.00 96.50 134 ALA A N 1
ATOM 1026 C CA . ALA A 1 134 ? -3.739 -2.596 21.556 1.00 96.50 134 ALA A CA 1
ATOM 1027 C C . ALA A 1 134 ? -3.326 -4.026 21.966 1.00 96.50 134 ALA A C 1
ATOM 1029 O O . ALA A 1 134 ? -3.758 -4.499 23.017 1.00 96.50 134 ALA A O 1
ATOM 1030 N N . ALA A 1 135 ? -2.535 -4.718 21.141 1.00 93.69 135 ALA A N 1
ATOM 1031 C CA . ALA A 1 135 ? -2.080 -6.090 21.373 1.00 93.69 135 ALA A CA 1
ATOM 1032 C C . ALA A 1 135 ? -0.762 -6.164 22.169 1.00 93.69 135 ALA A C 1
ATOM 1034 O O . ALA A 1 135 ? -0.530 -7.138 22.893 1.00 93.69 135 ALA A O 1
ATOM 1035 N N . LEU A 1 136 ? 0.073 -5.124 22.072 1.00 91.25 136 LEU A N 1
ATOM 1036 C CA . LEU A 1 136 ? 1.315 -4.990 22.838 1.00 91.25 136 LEU A CA 1
ATOM 1037 C C . LEU A 1 136 ? 1.021 -4.888 24.351 1.00 91.25 136 LEU A C 1
ATOM 1039 O O . LEU A 1 136 ? 0.078 -4.207 24.760 1.00 91.25 136 LEU A O 1
ATOM 1043 N N . LYS A 1 137 ? 1.819 -5.577 25.179 1.00 83.50 137 LYS A N 1
ATOM 1044 C CA . LYS A 1 137 ? 1.735 -5.570 26.652 1.00 83.50 137 LYS A CA 1
ATOM 1045 C C . LYS A 1 137 ? 2.960 -4.929 27.282 1.00 83.50 137 LYS A C 1
ATOM 1047 O O . LYS A 1 137 ? 4.063 -5.138 26.735 1.00 83.50 137 LYS A O 1
#

InterPro domains:
  IPR003422 Cytochrome b-c1 complex, subunit 6 [PTHR15336] (53-137)
  IPR023184 Ubiquinol-cytochrome C reductase hinge domain [PF02320] (72-137)
  IPR036811 Ubiquinol-cytochrome C reductase hinge domain superfamily [G3DSA:1.10.287.20] (59-137)
  IPR036811 Ubiquinol-cytochrome C reductase hinge domain superfamily [SSF81531] (61-137)